Protein AF-A0AAV2HGQ0-F1 (afdb_monomer_lite)

Structure (mmCIF, N/CA/C/O backbone):
data_AF-A0AAV2HGQ0-F1
#
_entry.id   AF-A0AAV2HGQ0-F1
#
loop_
_atom_site.group_PDB
_atom_site.id
_atom_site.type_symbol
_atom_site.label_atom_id
_atom_site.label_alt_id
_atom_site.label_comp_id
_atom_site.label_asym_id
_atom_site.label_entity_id
_atom_site.label_seq_id
_atom_site.pdbx_PDB_ins_code
_atom_site.Cartn_x
_atom_site.Cartn_y
_atom_site.Cartn_z
_atom_site.occupancy
_atom_site.B_iso_or_equiv
_atom_site.auth_seq_id
_atom_site.auth_comp_id
_atom_site.auth_asym_id
_atom_site.auth_atom_id
_atom_site.pdbx_PDB_model_num
ATOM 1 N N . MET A 1 1 ? -45.034 20.994 39.231 1.00 49.06 1 MET A N 1
ATOM 2 C CA . MET A 1 1 ? -44.959 19.766 38.407 1.00 49.06 1 MET A CA 1
ATOM 3 C C . MET A 1 1 ? -43.676 19.729 37.573 1.00 49.06 1 MET A C 1
ATOM 5 O O . MET A 1 1 ? -42.984 18.725 37.616 1.00 49.06 1 MET A O 1
ATOM 9 N N . GLU A 1 2 ? -43.286 20.850 36.959 1.00 53.59 2 GLU A N 1
ATOM 10 C CA . GLU A 1 2 ? -42.025 21.047 36.209 1.00 53.59 2 GLU A CA 1
ATOM 11 C C . GLU A 1 2 ? -40.737 20.743 37.018 1.00 53.59 2 GLU A C 1
ATOM 13 O O . GLU A 1 2 ? -39.884 19.979 36.581 1.00 53.59 2 GLU A O 1
ATOM 18 N N . ILE A 1 3 ? -40.610 21.270 38.249 1.00 58.34 3 ILE A N 1
ATOM 19 C CA . ILE A 1 3 ? -39.393 21.114 39.085 1.00 58.34 3 ILE A CA 1
ATOM 20 C C . ILE A 1 3 ? -39.209 19.672 39.584 1.00 58.34 3 ILE A C 1
ATOM 22 O O . ILE A 1 3 ? -38.086 19.182 39.693 1.00 58.34 3 ILE A O 1
ATOM 26 N N . ILE A 1 4 ? -40.314 18.985 39.895 1.00 61.44 4 ILE A N 1
ATOM 27 C CA . ILE A 1 4 ? -40.295 17.586 40.346 1.00 61.44 4 ILE A CA 1
ATOM 28 C C . ILE A 1 4 ? -39.913 16.680 39.175 1.00 61.44 4 ILE A C 1
ATOM 30 O O . ILE A 1 4 ? -39.113 15.773 39.370 1.00 61.44 4 ILE A O 1
ATOM 34 N N . MET A 1 5 ? -40.395 16.971 37.961 1.00 61.16 5 MET A N 1
ATOM 35 C CA . MET A 1 5 ? -39.958 16.264 36.758 1.00 61.16 5 MET A CA 1
ATOM 36 C C . MET A 1 5 ? -38.477 16.489 36.462 1.00 61.16 5 MET A C 1
ATOM 38 O O . MET A 1 5 ? -37.772 15.519 36.213 1.00 61.16 5 MET A O 1
ATOM 42 N N . MET A 1 6 ? -37.974 17.720 36.579 1.00 62.25 6 MET A N 1
ATOM 43 C CA . MET A 1 6 ? -36.548 18.004 36.385 1.00 62.25 6 MET A CA 1
ATOM 44 C C . MET A 1 6 ? -35.673 17.263 37.411 1.00 62.25 6 MET A C 1
ATOM 46 O O . MET A 1 6 ? -34.689 16.635 37.041 1.00 62.25 6 MET A O 1
ATOM 50 N N . LYS A 1 7 ? -36.050 17.269 38.700 1.00 66.81 7 LYS A N 1
ATOM 51 C CA . LYS A 1 7 ? -35.323 16.538 39.754 1.00 66.81 7 LYS A CA 1
ATOM 52 C C . LYS A 1 7 ? -35.405 15.023 39.572 1.00 66.81 7 LYS A C 1
ATOM 54 O O . LYS A 1 7 ? -34.383 14.361 39.702 1.00 66.81 7 LYS A O 1
ATOM 59 N N . LEU A 1 8 ? -36.582 14.479 39.258 1.00 62.19 8 LEU A N 1
ATOM 60 C CA . LEU A 1 8 ? -36.771 13.045 39.030 1.00 62.19 8 LEU A CA 1
ATOM 61 C C . LEU A 1 8 ? -36.013 12.584 37.776 1.00 62.19 8 LEU A C 1
ATOM 63 O O . LEU A 1 8 ? -35.355 11.554 37.824 1.00 62.19 8 LEU A O 1
ATOM 67 N N . CYS A 1 9 ? -36.024 13.381 36.703 1.00 66.62 9 CYS A N 1
ATOM 68 C CA . CYS A 1 9 ? -35.252 13.152 35.480 1.00 66.62 9 CYS A CA 1
ATOM 69 C C . CYS A 1 9 ? -33.738 13.214 35.736 1.00 66.62 9 CYS A C 1
ATOM 71 O O . CYS A 1 9 ? -33.019 12.313 35.320 1.00 66.62 9 CYS A O 1
ATOM 73 N N . CYS A 1 10 ? -33.249 14.207 36.489 1.00 65.94 10 CYS A N 1
ATOM 74 C CA . CYS A 1 10 ? -31.839 14.284 36.880 1.00 65.94 10 CYS A CA 1
ATOM 75 C C . CYS A 1 10 ? -31.412 13.096 37.756 1.00 65.94 10 CYS A C 1
ATOM 77 O O . CYS A 1 10 ? -30.347 12.534 37.528 1.00 65.94 10 CYS A O 1
ATOM 79 N N . ILE A 1 11 ? -32.234 12.687 38.730 1.00 68.62 11 ILE A N 1
ATOM 80 C CA . ILE A 1 11 ? -31.948 11.519 39.580 1.00 68.62 11 ILE A CA 1
ATOM 81 C C . ILE A 1 11 ? -31.953 10.231 38.741 1.00 68.62 11 ILE A C 1
ATOM 83 O O . ILE A 1 11 ? -31.065 9.400 38.905 1.00 68.62 11 ILE A O 1
ATOM 87 N N . LEU A 1 12 ? -32.895 10.082 37.800 1.00 62.75 12 LEU A N 1
ATOM 88 C CA . LEU A 1 12 ? -32.922 8.973 36.839 1.00 62.75 12 LEU A CA 1
ATOM 89 C C . LEU A 1 12 ? -31.669 8.970 35.948 1.00 62.75 12 LEU A C 1
ATOM 91 O O . LEU A 1 12 ? -31.068 7.917 35.778 1.00 62.75 12 LEU A O 1
ATOM 95 N N . ALA A 1 13 ? -31.226 10.127 35.446 1.00 63.81 13 ALA A N 1
ATOM 96 C CA . ALA A 1 13 ? -30.034 10.261 34.603 1.00 63.81 13 ALA A CA 1
ATOM 97 C C . ALA A 1 13 ? -28.716 9.974 35.348 1.00 63.81 13 ALA A C 1
ATOM 99 O O . ALA A 1 13 ? -27.789 9.442 34.746 1.00 63.81 13 ALA A O 1
ATOM 100 N N . MET A 1 14 ? -28.635 10.268 36.652 1.00 62.25 14 MET A N 1
ATOM 101 C CA . MET A 1 14 ? -27.485 9.915 37.506 1.00 62.25 14 MET A CA 1
ATOM 102 C C . MET A 1 14 ? -27.405 8.412 37.826 1.00 62.25 14 MET A C 1
ATOM 104 O O . MET A 1 14 ? -26.346 7.929 38.218 1.00 62.25 14 MET A O 1
ATOM 108 N N . MET A 1 15 ? -28.514 7.678 37.671 1.00 61.97 15 MET A N 1
ATOM 109 C CA . MET A 1 15 ? -28.607 6.228 37.893 1.00 61.97 15 MET A CA 1
ATOM 110 C C . MET A 1 15 ? -28.417 5.417 36.603 1.00 61.97 15 MET A C 1
ATOM 112 O O . MET A 1 15 ? -28.336 4.190 36.664 1.00 61.97 15 MET A O 1
ATOM 116 N N . ILE A 1 16 ? -28.338 6.077 35.440 1.00 62.62 16 ILE A N 1
ATOM 117 C CA . ILE A 1 16 ? -27.920 5.441 34.190 1.00 62.62 16 ILE A CA 1
ATOM 118 C C . ILE A 1 16 ? -26.396 5.313 34.273 1.00 62.62 16 ILE A C 1
ATOM 120 O O . ILE A 1 16 ? -25.712 6.340 34.286 1.00 62.62 16 ILE A O 1
ATOM 124 N N . PRO A 1 17 ? -25.826 4.095 34.347 1.00 63.03 17 PRO A N 1
ATOM 125 C CA . PRO A 1 17 ? -24.388 3.961 34.212 1.00 63.03 17 PRO A CA 1
ATOM 126 C C . PRO A 1 17 ? -23.994 4.615 32.888 1.00 63.03 17 PRO A C 1
ATOM 128 O O . PRO A 1 17 ? -24.610 4.340 31.858 1.00 63.03 17 PRO A O 1
ATOM 131 N N . MET A 1 18 ? -22.988 5.492 32.912 1.00 60.41 18 MET A N 1
ATOM 132 C CA . MET A 1 18 ? -22.285 5.923 31.706 1.00 60.41 18 MET A CA 1
ATOM 133 C C . MET A 1 18 ? -21.605 4.681 31.121 1.00 60.41 18 MET A C 1
ATOM 135 O O . MET A 1 18 ? -20.403 4.482 31.287 1.00 60.41 18 MET A O 1
ATOM 139 N N . VAL A 1 19 ? -22.384 3.779 30.518 1.00 62.16 19 VAL A N 1
ATOM 140 C CA . VAL A 1 19 ? -21.883 2.621 29.790 1.00 62.16 19 VAL A CA 1
ATOM 141 C C . VAL A 1 19 ? -21.321 3.202 28.514 1.00 62.16 19 VAL A C 1
ATOM 143 O O . VAL A 1 19 ? -21.981 3.272 27.476 1.00 62.16 19 VAL A O 1
ATOM 146 N N . MET A 1 20 ? -20.103 3.711 28.640 1.00 63.69 20 MET A N 1
ATOM 147 C CA . MET A 1 20 ? -19.270 4.037 27.515 1.00 63.69 20 MET A CA 1
ATOM 148 C C . MET A 1 20 ? -19.104 2.717 26.767 1.00 63.69 20 MET A C 1
ATOM 150 O O . MET A 1 20 ? -18.429 1.809 27.243 1.00 63.69 20 MET A O 1
ATOM 154 N N . SER A 1 21 ? -19.906 2.548 25.721 1.00 83.94 21 SER A N 1
ATOM 155 C CA . SER A 1 21 ? -20.061 1.254 25.075 1.00 83.94 21 SER A CA 1
ATOM 156 C C . SER A 1 21 ? -18.756 0.884 24.378 1.00 83.94 21 SER A C 1
ATOM 158 O O . SER A 1 21 ? -18.005 1.764 23.970 1.00 83.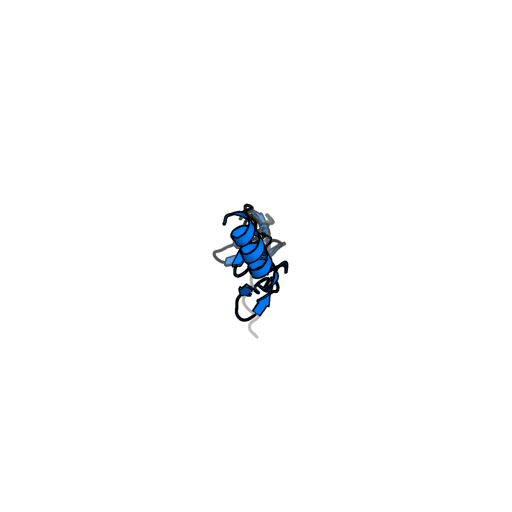94 21 SER A O 1
ATOM 160 N N . ASP A 1 22 ? -18.478 -0.410 24.281 1.00 91.50 22 ASP A N 1
ATOM 161 C CA . ASP A 1 22 ? -17.296 -0.899 23.581 1.00 91.50 22 ASP A CA 1
ATOM 162 C C . ASP A 1 22 ? -17.628 -1.148 22.104 1.00 91.50 22 ASP A C 1
ATOM 164 O O . ASP A 1 22 ? -18.726 -1.603 21.756 1.00 91.50 22 ASP A O 1
ATOM 168 N N . CYS A 1 23 ? -16.653 -0.921 21.232 1.00 94.19 23 CYS A N 1
ATOM 169 C CA . CYS A 1 23 ? -16.741 -1.243 19.815 1.00 94.19 23 CYS A CA 1
ATOM 170 C C . CYS A 1 23 ? -16.244 -2.664 19.559 1.00 94.19 23 CYS A C 1
ATOM 172 O O . CYS A 1 23 ? -15.348 -3.167 20.240 1.00 94.19 23 CYS A O 1
ATOM 174 N N . LYS A 1 24 ? -16.785 -3.313 18.525 1.00 93.75 24 LYS A N 1
ATOM 175 C CA . LYS A 1 24 ? -16.313 -4.621 18.057 1.00 93.75 24 LYS A CA 1
ATOM 176 C C . LYS A 1 24 ? -15.889 -4.533 16.597 1.00 93.75 24 LYS A C 1
ATOM 178 O O . LYS A 1 24 ? -16.706 -4.181 15.752 1.00 93.75 24 LYS A O 1
ATOM 183 N N . LEU A 1 25 ? -14.643 -4.901 16.302 1.00 92.69 25 LEU A N 1
ATOM 184 C CA . LEU A 1 25 ? -14.116 -5.003 14.938 1.00 92.69 25 LEU A CA 1
ATOM 185 C C . LEU A 1 25 ? -13.376 -6.328 14.776 1.00 92.69 25 LEU A C 1
ATOM 187 O O . LEU A 1 25 ? -12.486 -6.632 15.563 1.00 92.69 25 LEU A O 1
ATOM 191 N N . ASN A 1 26 ? -13.732 -7.118 13.759 1.00 92.25 26 ASN A N 1
ATOM 192 C CA . ASN A 1 26 ? -13.062 -8.384 13.418 1.00 92.25 26 ASN A CA 1
ATOM 193 C C . ASN A 1 26 ? -12.879 -9.353 14.607 1.00 92.25 26 ASN A C 1
ATOM 195 O O . ASN A 1 26 ? -11.869 -10.041 14.713 1.00 92.25 26 ASN A O 1
ATOM 199 N N . GLY A 1 27 ? -13.851 -9.397 15.524 1.00 92.44 27 GLY A N 1
ATOM 200 C CA . GLY A 1 27 ? -13.803 -10.243 16.723 1.00 92.44 27 GLY A CA 1
ATOM 201 C C . GLY A 1 27 ? -13.011 -9.661 17.901 1.00 92.44 27 GLY A C 1
ATOM 202 O O . GLY A 1 27 ? -13.053 -10.234 18.987 1.00 92.44 27 GLY A O 1
ATOM 203 N N . GLN A 1 28 ? -12.352 -8.513 17.731 1.00 94.50 28 GLN A N 1
ATOM 204 C CA . GLN A 1 28 ? -11.674 -7.783 18.798 1.00 94.50 28 GLN A CA 1
ATOM 205 C C . GLN A 1 28 ? -12.592 -6.712 19.404 1.00 94.50 28 GLN A C 1
ATOM 207 O O . GLN A 1 28 ? -13.358 -6.056 18.694 1.00 94.50 28 GLN A O 1
ATOM 212 N N . VAL A 1 29 ? -12.516 -6.553 20.727 1.00 94.19 29 VAL A N 1
ATOM 213 C CA . VAL A 1 29 ? -13.243 -5.529 21.491 1.00 94.19 29 VAL A CA 1
ATOM 214 C C . VAL A 1 29 ? -12.309 -4.347 21.753 1.00 94.19 29 VAL A C 1
ATOM 216 O O . VAL A 1 29 ? -11.180 -4.552 22.199 1.00 94.19 29 VAL A O 1
ATOM 219 N N . TYR A 1 30 ? -12.792 -3.136 21.488 1.00 94.56 30 TYR A N 1
ATOM 220 C CA . TYR A 1 30 ? -12.105 -1.865 21.722 1.00 94.56 30 TYR A CA 1
ATOM 221 C C . TYR A 1 30 ? -12.929 -1.040 22.699 1.00 94.56 30 TYR A C 1
ATOM 223 O O . TYR A 1 30 ? -14.135 -0.879 22.499 1.00 94.56 30 TYR A O 1
ATOM 231 N N . LYS A 1 31 ? -12.294 -0.514 23.742 1.00 94.19 31 LYS A N 1
ATOM 232 C CA . LYS A 1 31 ? -12.954 0.393 24.676 1.00 94.19 31 LYS A CA 1
ATOM 233 C C . LYS A 1 31 ? -13.194 1.731 24.003 1.00 94.19 31 LYS A C 1
ATOM 235 O O . LYS A 1 31 ? -12.455 2.144 23.111 1.00 94.19 31 LYS A O 1
ATOM 240 N N . ASN A 1 32 ? -14.209 2.448 24.456 1.00 93.06 32 ASN A N 1
ATOM 241 C CA . ASN A 1 32 ? -14.432 3.801 23.975 1.00 93.06 32 ASN A CA 1
ATOM 242 C C . ASN A 1 32 ? -13.203 4.697 24.204 1.00 93.06 32 ASN A C 1
ATOM 244 O O . ASN A 1 32 ? -12.697 4.806 25.322 1.00 93.06 32 ASN A O 1
ATOM 248 N N . GLY A 1 33 ? -12.789 5.391 23.148 1.00 91.94 33 GLY A N 1
ATOM 249 C CA . GLY A 1 33 ? -11.571 6.193 23.089 1.00 91.94 33 GLY A CA 1
ATOM 250 C C . GLY A 1 33 ? -10.356 5.438 22.546 1.00 91.94 33 GLY A C 1
ATOM 251 O O . GLY A 1 33 ? -9.372 6.084 22.191 1.00 91.94 33 GLY A O 1
ATOM 252 N N . ASP A 1 34 ? -10.412 4.108 22.426 1.00 95.69 34 ASP A N 1
ATOM 253 C CA . ASP A 1 34 ? -9.305 3.333 21.868 1.00 95.69 34 ASP A CA 1
ATOM 254 C C . ASP A 1 34 ? -9.097 3.663 20.387 1.00 95.69 34 ASP A C 1
ATOM 256 O O . ASP A 1 34 ? -10.050 3.801 19.611 1.00 95.69 34 ASP A O 1
ATOM 260 N N . MET A 1 35 ? -7.826 3.724 19.983 1.00 96.31 35 MET A N 1
ATOM 261 C CA . MET A 1 35 ? -7.450 3.715 18.574 1.00 96.31 35 MET A CA 1
ATOM 262 C C . MET A 1 35 ? -7.751 2.347 17.964 1.00 96.31 35 MET A C 1
ATOM 264 O O . MET A 1 35 ? -7.364 1.305 18.498 1.00 96.31 35 MET A O 1
ATOM 268 N N . VAL A 1 36 ? -8.411 2.366 16.813 1.00 96.44 36 VAL A N 1
ATOM 269 C CA . VAL A 1 36 ? -8.816 1.173 16.072 1.00 96.44 36 VAL A CA 1
ATOM 270 C C . VAL A 1 36 ? -7.977 1.076 14.791 1.00 96.44 36 VAL A C 1
ATOM 272 O O . VAL A 1 36 ? -7.771 2.098 14.134 1.00 96.44 36 VAL A O 1
ATOM 275 N N . PRO A 1 37 ? -7.480 -0.115 14.403 1.00 94.50 37 PRO A N 1
ATOM 276 C CA . PRO A 1 37 ? -6.746 -0.283 13.152 1.00 94.50 37 PRO A CA 1
ATOM 277 C C . PRO A 1 37 ? -7.592 0.104 11.930 1.00 94.50 37 PRO A C 1
ATOM 279 O O . PRO A 1 37 ? -8.679 -0.440 11.735 1.00 94.50 37 PRO A O 1
ATOM 282 N N . SER A 1 38 ? -7.067 0.999 11.088 1.00 91.88 38 SER A N 1
ATOM 283 C CA . SER A 1 38 ? -7.624 1.295 9.761 1.00 91.88 38 SER A CA 1
ATOM 284 C C . SER A 1 38 ? -6.964 0.436 8.676 1.00 91.88 38 SER A C 1
ATOM 286 O O . SER A 1 38 ? -5.845 -0.054 8.841 1.00 91.88 38 SER A O 1
ATOM 288 N N . GLN A 1 39 ? -7.660 0.259 7.551 1.00 86.81 39 GLN A N 1
ATOM 289 C CA . GLN A 1 39 ? -7.126 -0.371 6.333 1.00 86.81 39 GLN A CA 1
ATOM 290 C C . GLN A 1 39 ? -6.316 0.607 5.466 1.00 86.81 39 GLN A C 1
ATOM 292 O O . GLN A 1 39 ? -5.650 0.198 4.516 1.00 86.81 39 GLN A O 1
ATOM 297 N N . ASP A 1 40 ? -6.376 1.895 5.784 1.00 87.56 40 ASP A N 1
ATOM 298 C CA . ASP A 1 40 ? -5.706 2.970 5.068 1.00 87.56 40 ASP A CA 1
ATOM 299 C C . ASP A 1 40 ? -5.017 3.935 6.054 1.00 87.56 40 ASP A C 1
ATOM 301 O O . ASP A 1 40 ? -4.741 3.595 7.203 1.00 87.56 40 ASP A O 1
ATOM 305 N N . CYS A 1 41 ? -4.675 5.133 5.589 1.00 88.88 41 CYS A N 1
ATOM 306 C CA . CYS A 1 41 ? -4.005 6.153 6.388 1.00 88.88 41 CYS A CA 1
ATOM 307 C C . CYS A 1 41 ? -4.918 6.878 7.394 1.00 88.88 41 CYS A C 1
ATOM 309 O O . CYS A 1 41 ? -4.423 7.726 8.140 1.00 88.88 41 CYS A O 1
ATOM 311 N N . ASN A 1 42 ? -6.224 6.595 7.402 1.00 94.44 42 ASN A N 1
ATOM 312 C CA . ASN A 1 42 ? -7.153 7.245 8.310 1.00 94.44 42 ASN A CA 1
ATOM 313 C C . ASN A 1 42 ? -6.934 6.790 9.753 1.00 94.44 42 ASN A C 1
ATOM 315 O O . ASN A 1 42 ? -6.565 5.648 10.034 1.00 94.44 42 ASN A O 1
ATOM 319 N N . ILE A 1 43 ? -7.193 7.703 10.683 1.00 95.31 43 ILE A N 1
ATOM 320 C CA . ILE A 1 43 ? -7.157 7.416 12.114 1.00 95.31 43 ILE A CA 1
ATOM 321 C C . ILE A 1 43 ? -8.575 7.064 12.537 1.00 95.31 43 ILE A C 1
ATOM 323 O O . ILE A 1 43 ? -9.480 7.879 12.368 1.00 95.31 43 ILE A O 1
ATOM 327 N N . CYS A 1 44 ? -8.757 5.868 13.093 1.00 97.25 44 CYS A N 1
ATOM 328 C CA . CYS A 1 44 ? -10.042 5.404 13.596 1.00 97.25 44 CYS A CA 1
ATOM 329 C C . CYS A 1 44 ? -10.047 5.330 15.125 1.00 97.25 44 CYS A C 1
ATOM 331 O O . CYS A 1 44 ? -9.049 4.975 15.758 1.00 97.25 44 CYS A O 1
ATOM 333 N N . THR A 1 45 ? -11.186 5.647 15.728 1.00 97.00 45 THR A N 1
ATOM 334 C CA . THR A 1 45 ? -11.392 5.653 17.175 1.00 97.00 45 THR A CA 1
ATOM 335 C C . THR A 1 45 ? -12.736 5.026 17.506 1.00 97.00 45 THR A C 1
ATOM 337 O O . THR A 1 45 ? -13.726 5.230 16.800 1.00 97.00 45 THR A O 1
ATOM 340 N N . CYS A 1 46 ? -12.776 4.255 18.587 1.00 96.31 46 CYS A N 1
ATOM 341 C CA . CYS A 1 46 ? -14.029 3.752 19.125 1.00 96.31 46 CYS A CA 1
ATOM 342 C C . CYS A 1 46 ? -14.798 4.880 19.832 1.00 96.31 46 CYS A C 1
ATOM 344 O O . CYS A 1 46 ? -14.283 5.469 20.784 1.00 96.31 46 CYS A O 1
ATOM 346 N N . ILE A 1 47 ? -16.017 5.183 19.381 1.00 92.75 47 ILE A N 1
ATOM 347 C CA . ILE A 1 47 ? -16.894 6.204 19.965 1.00 92.75 47 ILE A CA 1
ATOM 348 C C . ILE A 1 47 ? -18.281 5.592 20.193 1.00 92.75 47 ILE A C 1
ATOM 350 O O . ILE A 1 47 ? -19.038 5.326 19.256 1.00 92.75 47 ILE A O 1
ATOM 354 N N . GLY A 1 48 ? -18.626 5.367 21.458 1.00 86.38 48 GLY A N 1
ATOM 355 C CA . GLY A 1 48 ? -19.822 4.637 21.854 1.00 86.38 48 GLY A CA 1
ATOM 356 C C . GLY A 1 48 ? -19.808 3.224 21.276 1.00 86.38 48 GLY A C 1
ATOM 357 O O . GLY A 1 48 ? -18.862 2.474 21.454 1.00 86.38 48 GLY A O 1
ATOM 358 N N . THR A 1 49 ? -20.860 2.842 20.560 1.00 85.31 49 THR A N 1
ATOM 359 C CA . THR A 1 49 ? -20.961 1.513 19.931 1.00 85.31 49 THR A CA 1
ATOM 360 C C . THR A 1 49 ? -20.356 1.446 18.523 1.00 85.31 49 THR A C 1
ATOM 362 O O . THR A 1 49 ? -20.443 0.397 17.881 1.00 85.31 49 THR A O 1
ATOM 365 N N . GLY A 1 50 ? -19.781 2.543 18.014 1.00 91.81 50 GLY A N 1
ATOM 366 C CA . GLY A 1 50 ? -19.352 2.678 16.621 1.00 91.81 50 GLY A CA 1
ATOM 367 C C . GLY A 1 50 ? -17.885 3.068 16.456 1.00 91.81 50 GLY A C 1
ATOM 368 O O . GLY A 1 50 ? -17.264 3.648 17.340 1.00 91.81 50 GLY A O 1
ATOM 369 N N . ILE A 1 51 ? -17.329 2.765 15.286 1.00 95.00 51 ILE A N 1
ATOM 370 C CA . ILE A 1 51 ? -15.967 3.158 14.910 1.00 95.00 51 ILE A CA 1
ATOM 371 C C . ILE A 1 51 ? -16.079 4.390 14.023 1.00 95.00 51 ILE A C 1
ATOM 373 O O . ILE A 1 51 ? -16.712 4.336 12.970 1.00 95.00 51 ILE A O 1
ATOM 377 N N . ALA A 1 52 ? -15.475 5.490 14.456 1.00 95.44 52 ALA A N 1
ATOM 378 C CA . ALA A 1 52 ? -15.393 6.725 13.690 1.00 95.44 52 ALA A CA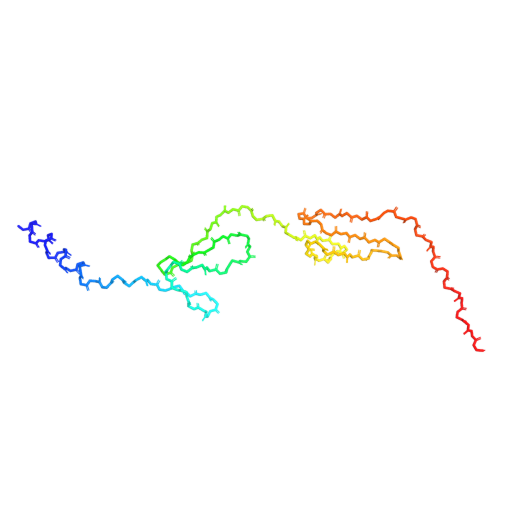 1
ATOM 379 C C . ALA A 1 52 ? -13.971 6.890 13.157 1.00 95.44 52 ALA A C 1
ATOM 381 O O . ALA A 1 52 ? -13.016 6.721 13.912 1.00 95.44 52 ALA A O 1
ATOM 382 N N . CYS A 1 53 ? -13.827 7.231 11.880 1.00 96.88 53 CYS A N 1
ATOM 383 C CA . CYS A 1 53 ? -12.532 7.453 11.246 1.00 96.88 53 CYS A CA 1
ATOM 384 C C . CYS A 1 53 ? -12.440 8.878 10.702 1.00 96.88 53 CYS A C 1
ATOM 386 O O . CYS A 1 53 ? -13.455 9.494 10.379 1.00 9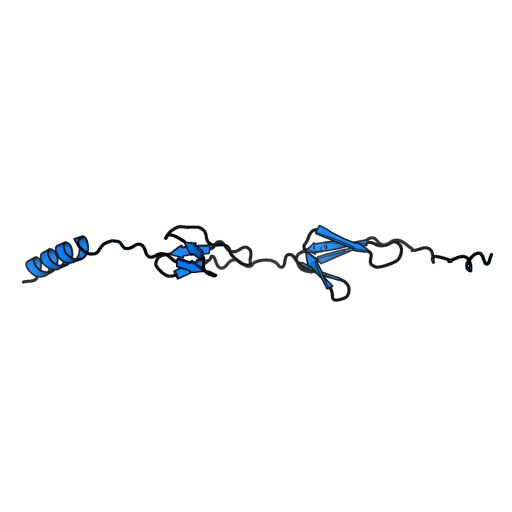6.88 53 CYS A O 1
ATOM 388 N N . THR A 1 54 ? -11.222 9.402 10.580 1.00 96.00 54 THR A N 1
ATOM 389 C CA . THR A 1 54 ? -10.984 10.581 9.741 1.00 96.00 54 THR A CA 1
ATOM 390 C C . THR A 1 54 ? -11.352 10.279 8.288 1.00 96.00 54 THR A C 1
ATOM 392 O O . THR A 1 54 ? -11.323 9.125 7.871 1.00 96.00 54 THR A O 1
ATOM 395 N N . GLU A 1 55 ? -11.642 11.317 7.506 1.00 93.69 55 GLU A N 1
ATOM 396 C CA . GLU A 1 55 ? -11.895 11.208 6.064 1.00 93.69 55 GLU A CA 1
ATOM 397 C C . GLU A 1 55 ? -10.819 11.976 5.290 1.00 93.69 55 GLU A C 1
ATOM 399 O O . GLU A 1 55 ? -11.084 12.976 4.620 1.00 93.69 55 GLU A O 1
ATOM 404 N N . VAL A 1 56 ? -9.562 11.551 5.431 1.00 92.19 56 VAL A N 1
ATOM 405 C CA . VAL A 1 56 ? -8.456 12.113 4.652 1.00 92.19 56 VAL A CA 1
ATOM 406 C C . VAL A 1 56 ? -8.226 11.288 3.389 1.00 92.19 56 VAL A C 1
ATOM 408 O O . VAL A 1 56 ? -8.372 10.065 3.378 1.00 92.19 56 VAL A O 1
ATOM 411 N N . PHE A 1 57 ? -7.844 11.959 2.300 1.00 87.19 57 PHE A N 1
ATOM 412 C CA . PHE A 1 57 ? -7.425 11.268 1.085 1.00 87.19 57 PHE A CA 1
ATOM 413 C C . PHE A 1 57 ? -6.165 10.453 1.378 1.00 87.19 57 PHE A C 1
ATOM 415 O O . PHE A 1 57 ? -5.102 11.018 1.646 1.00 87.19 57 PHE A O 1
ATOM 422 N N . CYS A 1 58 ? -6.284 9.130 1.293 1.00 85.25 58 CYS A N 1
ATOM 423 C CA . CYS A 1 58 ? -5.151 8.237 1.444 1.00 85.25 58 CYS A CA 1
ATOM 424 C C . CYS A 1 58 ? -4.506 7.971 0.083 1.00 85.25 58 CYS A C 1
ATOM 426 O O . CYS A 1 58 ? -5.082 7.251 -0.736 1.00 85.25 58 CYS A O 1
ATOM 428 N N . PRO A 1 59 ? -3.317 8.542 -0.189 1.00 82.38 59 PRO A N 1
ATOM 429 C CA . PRO A 1 59 ? -2.623 8.295 -1.439 1.00 82.38 59 PRO A CA 1
ATOM 430 C C . PRO A 1 59 ? -2.326 6.802 -1.584 1.00 82.38 59 PRO A C 1
ATOM 432 O O . PRO A 1 59 ? -1.854 6.168 -0.638 1.00 82.38 59 PRO A O 1
ATOM 435 N N . SER A 1 60 ? -2.557 6.249 -2.780 1.00 82.31 60 SER A N 1
ATOM 436 C CA . SER A 1 60 ? -2.109 4.893 -3.101 1.00 82.31 60 SER A CA 1
ATOM 437 C C . SER A 1 60 ? -0.626 4.759 -2.762 1.00 82.31 60 SER A C 1
ATOM 439 O O . SER A 1 60 ? 0.213 5.537 -3.215 1.00 82.31 60 SER A O 1
ATOM 441 N N . VAL A 1 61 ? -0.291 3.769 -1.94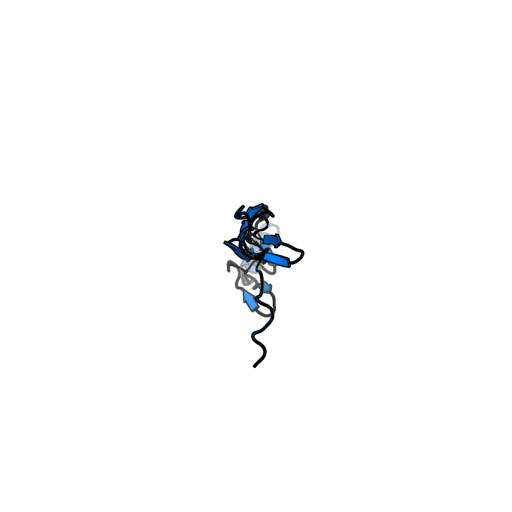4 1.00 87.81 61 VAL A N 1
ATOM 442 C CA . VAL A 1 61 ? 1.098 3.430 -1.609 1.00 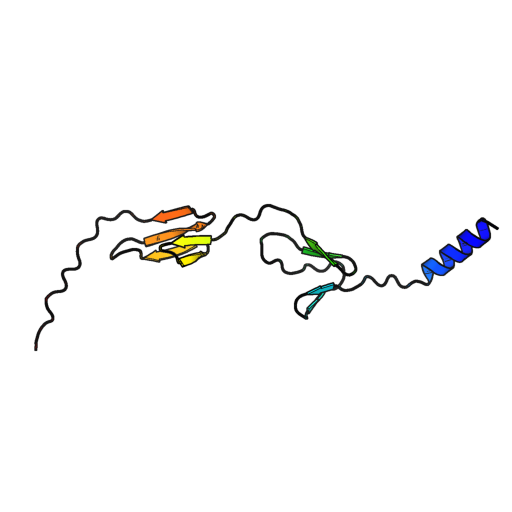87.81 61 VAL A CA 1
ATOM 443 C C . VAL A 1 61 ? 1.620 2.299 -2.483 1.00 87.81 61 VAL A C 1
ATOM 445 O O . VAL A 1 61 ? 2.652 1.707 -2.167 1.00 87.81 61 VAL A O 1
ATOM 448 N N . THR A 1 62 ? 0.918 1.986 -3.569 1.00 93.00 62 THR A N 1
ATOM 449 C CA . THR A 1 62 ? 1.283 0.918 -4.487 1.00 93.00 62 THR A CA 1
ATOM 450 C C . THR A 1 62 ? 1.559 1.437 -5.890 1.00 93.00 62 THR A C 1
ATOM 452 O O . THR A 1 62 ? 1.274 2.590 -6.222 1.00 93.00 62 THR A O 1
ATOM 455 N N . CYS A 1 63 ? 2.170 0.568 -6.686 1.00 95.25 63 CYS A N 1
ATOM 456 C CA . CYS A 1 63 ? 2.351 0.735 -8.117 1.00 95.25 63 CYS A CA 1
ATOM 457 C C . CYS A 1 63 ? 2.071 -0.593 -8.810 1.00 95.25 63 CYS A C 1
ATOM 459 O O . CYS A 1 63 ? 2.372 -1.652 -8.249 1.00 95.25 63 CYS A O 1
ATOM 461 N N . THR A 1 64 ? 1.595 -0.538 -10.047 1.00 95.75 64 THR A N 1
ATOM 462 C CA . THR A 1 64 ? 1.425 -1.730 -10.883 1.00 95.75 64 THR A CA 1
ATOM 463 C C . THR A 1 64 ? 2.572 -1.852 -11.887 1.00 95.75 64 THR A C 1
ATOM 465 O O . THR A 1 64 ? 2.683 -1.045 -12.806 1.00 95.75 64 THR A O 1
ATOM 468 N N . ILE A 1 65 ? 3.427 -2.869 -11.738 1.00 95.12 65 ILE A N 1
ATOM 469 C CA . ILE A 1 65 ? 4.530 -3.165 -12.673 1.00 95.12 65 ILE A CA 1
ATOM 470 C C . ILE A 1 65 ? 4.220 -4.509 -13.340 1.00 95.12 65 ILE A C 1
ATOM 472 O O . ILE A 1 65 ? 4.077 -5.517 -12.652 1.00 95.12 65 ILE A O 1
ATOM 476 N N . ASN A 1 66 ? 4.083 -4.529 -14.671 1.00 93.31 66 ASN A N 1
ATOM 477 C CA . ASN A 1 66 ? 3.756 -5.729 -15.463 1.00 93.31 66 ASN A CA 1
ATOM 478 C C . ASN A 1 66 ? 2.521 -6.507 -14.954 1.00 93.31 66 ASN A C 1
ATOM 480 O O . ASN A 1 66 ? 2.507 -7.734 -14.939 1.00 93.31 66 ASN A O 1
ATOM 484 N N . GLY A 1 67 ? 1.486 -5.788 -14.506 1.00 94.31 67 GLY A N 1
ATOM 485 C CA . GLY A 1 67 ? 0.244 -6.378 -13.988 1.00 94.31 67 GLY A CA 1
ATOM 486 C C . GLY A 1 67 ? 0.312 -6.867 -12.536 1.00 94.31 67 GLY A C 1
ATOM 487 O O . GLY A 1 67 ? -0.686 -7.364 -12.021 1.00 94.31 67 GLY A O 1
ATOM 488 N N . VAL A 1 68 ? 1.452 -6.708 -11.858 1.00 95.69 68 VAL A N 1
ATOM 489 C CA . VAL A 1 68 ? 1.631 -7.083 -10.450 1.00 95.69 68 VAL A CA 1
ATOM 490 C C . VAL A 1 68 ? 1.677 -5.831 -9.577 1.00 95.69 68 VAL A C 1
ATOM 492 O O . VAL A 1 68 ? 2.349 -4.852 -9.904 1.00 95.69 68 VAL A O 1
ATOM 495 N N . VAL A 1 69 ? 0.958 -5.865 -8.453 1.00 95.25 69 VAL A N 1
ATOM 496 C CA . VAL A 1 69 ? 0.889 -4.757 -7.493 1.00 95.25 69 VAL A CA 1
ATOM 497 C C . VAL A 1 69 ? 2.052 -4.841 -6.508 1.00 95.25 69 VAL A C 1
ATOM 499 O O . VAL A 1 69 ? 2.209 -5.825 -5.784 1.00 95.25 69 VAL A O 1
ATOM 502 N N . TYR A 1 70 ? 2.841 -3.774 -6.440 1.00 95.38 70 TYR A N 1
ATOM 503 C CA . TYR A 1 70 ? 3.985 -3.636 -5.547 1.00 95.38 70 TYR A CA 1
ATOM 504 C C . TYR A 1 70 ? 3.784 -2.489 -4.563 1.00 95.38 70 TYR A C 1
ATOM 506 O O . TYR A 1 70 ? 3.238 -1.447 -4.915 1.00 95.38 70 TYR A O 1
ATOM 514 N N . LYS A 1 71 ? 4.268 -2.655 -3.328 1.00 94.12 71 LYS A N 1
ATOM 515 C CA . LYS A 1 71 ? 4.292 -1.578 -2.326 1.00 94.12 71 LYS A CA 1
ATOM 516 C C . LYS A 1 71 ? 5.397 -0.566 -2.636 1.00 94.12 71 LYS A C 1
ATOM 518 O O . LYS A 1 71 ? 6.430 -0.913 -3.210 1.00 94.12 71 LYS A O 1
ATOM 523 N N . LYS A 1 72 ? 5.214 0.675 -2.187 1.00 94.31 72 LYS A N 1
ATOM 524 C CA . LYS A 1 72 ? 6.240 1.723 -2.203 1.00 94.31 72 LYS A CA 1
ATOM 525 C C . LYS A 1 72 ? 7.562 1.198 -1.633 1.00 94.31 72 LYS A C 1
ATOM 527 O O . LYS A 1 72 ? 7.589 0.566 -0.580 1.00 94.31 72 LYS A O 1
ATOM 532 N N . GLY A 1 73 ? 8.652 1.485 -2.334 1.00 94.19 73 GLY A N 1
ATOM 533 C CA . GLY A 1 73 ? 10.006 1.034 -2.020 1.00 94.19 73 GLY A CA 1
ATOM 534 C C . GLY A 1 73 ? 10.384 -0.313 -2.640 1.00 94.19 73 GLY A C 1
ATOM 535 O O . GLY A 1 73 ? 11.570 -0.637 -2.668 1.00 94.19 73 GLY A O 1
ATOM 536 N N . ALA A 1 74 ? 9.426 -1.081 -3.171 1.00 97.12 74 ALA A N 1
ATOM 537 C CA . ALA A 1 74 ? 9.732 -2.327 -3.865 1.00 97.12 74 ALA A CA 1
ATOM 538 C C . ALA A 1 74 ? 10.616 -2.071 -5.092 1.00 97.12 74 ALA A C 1
ATOM 540 O O . ALA A 1 74 ? 10.353 -1.149 -5.868 1.00 97.12 74 ALA A O 1
ATOM 541 N N . ARG A 1 75 ? 11.636 -2.920 -5.262 1.00 97.38 75 ARG A N 1
ATOM 542 C CA . ARG A 1 75 ? 12.532 -2.952 -6.421 1.00 97.38 75 ARG A CA 1
ATOM 543 C C . ARG A 1 75 ? 12.268 -4.220 -7.222 1.00 97.38 75 ARG A C 1
ATOM 545 O O . ARG A 1 75 ? 12.312 -5.312 -6.662 1.00 97.38 75 ARG A O 1
ATOM 552 N N . VAL A 1 76 ? 11.986 -4.064 -8.508 1.00 96.94 76 VAL A N 1
ATOM 553 C CA . VAL A 1 76 ? 11.522 -5.136 -9.391 1.00 96.94 76 VAL A CA 1
ATOM 554 C C . VAL A 1 76 ? 12.412 -5.174 -10.632 1.00 96.94 76 VAL A C 1
ATOM 556 O O . VAL A 1 76 ? 12.442 -4.184 -11.366 1.00 96.94 76 VAL A O 1
ATOM 559 N N . PRO A 1 77 ? 13.145 -6.273 -10.879 1.00 95.88 77 PRO A N 1
ATOM 560 C CA . PRO A 1 77 ? 13.823 -6.484 -12.153 1.00 95.88 77 PRO A CA 1
ATOM 561 C C . PRO A 1 77 ? 12.786 -6.573 -13.276 1.00 95.88 77 PRO A C 1
ATOM 563 O O . PRO A 1 77 ? 11.826 -7.336 -13.159 1.00 95.88 77 PRO A O 1
ATOM 566 N N . VAL A 1 78 ? 12.961 -5.794 -14.342 1.00 94.69 78 VAL A N 1
ATOM 567 C CA . VAL A 1 78 ? 12.020 -5.773 -15.483 1.00 94.69 78 VAL A CA 1
ATOM 568 C C . VAL A 1 78 ? 12.592 -6.406 -16.746 1.00 94.69 78 VAL A C 1
ATOM 570 O O . VAL A 1 78 ? 11.832 -6.826 -17.614 1.00 94.69 78 VAL A O 1
ATOM 573 N N . ASP A 1 79 ? 13.914 -6.537 -16.817 1.00 91.12 79 ASP A N 1
ATOM 574 C CA . ASP A 1 79 ? 14.633 -7.250 -17.867 1.00 91.12 79 ASP A CA 1
ATOM 575 C C . ASP A 1 79 ? 15.980 -7.778 -17.317 1.00 91.12 79 ASP A C 1
ATOM 577 O O . ASP A 1 79 ? 16.165 -7.907 -16.104 1.00 91.12 79 AS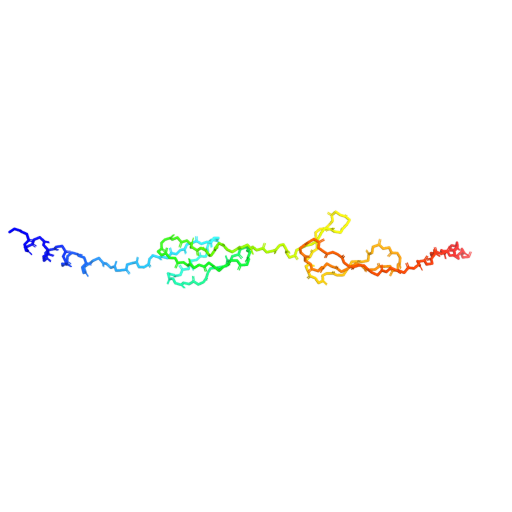P A O 1
ATOM 581 N N . SER A 1 80 ? 16.923 -8.127 -18.199 1.00 90.50 80 SER A N 1
ATOM 582 C CA . SER A 1 80 ? 18.231 -8.683 -17.825 1.00 90.50 80 SER A CA 1
ATOM 583 C C . SER A 1 80 ? 19.144 -7.741 -17.038 1.00 90.50 80 SER A C 1
ATOM 585 O O . SER A 1 80 ? 20.105 -8.218 -16.435 1.00 90.50 80 SER A O 1
ATOM 587 N N . CYS A 1 81 ? 18.914 -6.430 -17.083 1.00 92.88 81 CYS A N 1
ATOM 588 C CA . CYS A 1 81 ? 19.802 -5.462 -16.449 1.00 92.88 81 CYS A CA 1
ATOM 589 C C . CYS A 1 81 ? 19.059 -4.346 -15.705 1.00 92.88 81 CYS A C 1
ATOM 591 O O . CYS A 1 81 ? 19.566 -3.853 -14.701 1.00 92.88 81 CYS A O 1
ATOM 593 N N . ASN A 1 82 ? 17.851 -3.979 -16.118 1.00 95.44 82 ASN A N 1
ATOM 594 C CA . ASN A 1 82 ? 17.094 -2.887 -15.540 1.00 95.44 82 ASN A CA 1
ATOM 595 C C . ASN A 1 82 ? 16.252 -3.289 -14.332 1.00 95.44 82 ASN A C 1
ATOM 597 O O . ASN A 1 82 ? 15.686 -4.382 -14.238 1.00 95.44 82 ASN A O 1
ATOM 601 N N . THR A 1 83 ? 16.131 -2.346 -13.401 1.00 97.25 83 THR A N 1
ATOM 602 C CA . THR A 1 83 ? 15.306 -2.468 -12.199 1.00 97.25 83 THR A CA 1
ATOM 603 C C . THR A 1 83 ? 14.420 -1.239 -12.052 1.00 97.25 83 THR A C 1
ATOM 605 O O . THR A 1 83 ? 14.895 -0.106 -12.132 1.00 97.25 83 THR A O 1
ATOM 608 N N . CYS A 1 84 ? 13.141 -1.463 -11.772 1.00 98.06 84 CYS A N 1
ATOM 609 C CA . CYS A 1 84 ? 12.173 -0.422 -11.458 1.00 98.06 84 CYS A CA 1
ATOM 610 C C . CYS A 1 84 ? 11.904 -0.352 -9.954 1.00 98.06 84 CYS A C 1
ATOM 612 O O . CYS A 1 84 ? 11.852 -1.370 -9.270 1.00 98.06 84 CYS A O 1
ATOM 614 N N . THR A 1 85 ? 11.712 0.857 -9.436 1.00 97.81 85 THR A N 1
ATOM 615 C CA . THR A 1 85 ? 11.345 1.135 -8.047 1.00 97.81 85 THR A CA 1
ATOM 616 C C . THR A 1 85 ? 9.954 1.754 -7.999 1.00 97.81 85 THR A C 1
ATOM 618 O O . THR A 1 85 ? 9.694 2.754 -8.673 1.00 97.81 85 THR A O 1
ATOM 621 N N . CYS A 1 86 ? 9.067 1.191 -7.179 1.00 97.50 86 CYS A N 1
ATOM 622 C CA . CYS A 1 86 ? 7.769 1.799 -6.900 1.00 97.50 86 CYS A CA 1
ATOM 623 C C . CYS A 1 86 ? 7.930 2.967 -5.917 1.00 97.50 86 CYS A C 1
ATOM 625 O O . CYS A 1 86 ? 8.344 2.772 -4.774 1.00 97.50 86 CYS A O 1
ATOM 627 N N . MET A 1 87 ? 7.563 4.180 -6.323 1.00 95.25 87 MET A N 1
ATOM 628 C CA . MET A 1 87 ? 7.610 5.376 -5.470 1.00 95.25 87 MET A CA 1
ATOM 629 C C . MET A 1 87 ? 6.295 5.615 -4.705 1.00 95.25 87 MET A C 1
ATOM 631 O O . MET A 1 87 ? 6.232 6.512 -3.859 1.00 95.25 87 MET A O 1
ATOM 635 N N . GLY A 1 88 ? 5.282 4.775 -4.947 1.00 91.75 88 GLY A N 1
ATOM 636 C CA . GLY A 1 88 ? 3.890 4.977 -4.541 1.00 91.75 88 GLY A CA 1
ATOM 637 C C . GLY A 1 88 ? 3.136 5.832 -5.559 1.00 91.75 88 GLY A C 1
ATOM 638 O O . GLY A 1 88 ? 3.746 6.392 -6.468 1.00 91.75 88 GLY A O 1
ATOM 639 N N . LEU A 1 89 ? 1.820 5.957 -5.399 1.00 90.69 89 LEU A N 1
ATOM 640 C CA . LEU A 1 89 ? 0.948 6.759 -6.263 1.00 90.69 89 LEU A CA 1
ATOM 641 C C . LEU A 1 89 ? 1.045 6.379 -7.749 1.00 90.69 89 LEU A C 1
ATOM 643 O O . LEU A 1 89 ? 1.065 7.260 -8.603 1.00 90.69 89 LEU A O 1
ATOM 647 N N . GLU A 1 90 ? 1.187 5.085 -8.056 1.00 93.06 90 GLU A N 1
ATOM 648 C CA . GLU A 1 90 ? 1.447 4.584 -9.419 1.00 93.06 90 GLU A CA 1
ATOM 649 C C . GLU A 1 90 ? 2.712 5.163 -10.087 1.00 93.06 90 GLU A C 1
ATOM 651 O O . GLU A 1 90 ? 2.974 4.936 -11.268 1.00 93.06 90 GLU A O 1
ATOM 656 N N . LYS A 1 91 ? 3.560 5.877 -9.336 1.00 95.38 91 LYS A N 1
ATOM 657 C CA . LYS A 1 91 ? 4.813 6.430 -9.843 1.00 95.38 91 LYS A CA 1
ATOM 658 C C . LYS A 1 91 ? 5.906 5.372 -9.787 1.00 95.38 91 LYS A C 1
ATOM 660 O O . LYS A 1 91 ? 6.308 4.927 -8.712 1.00 95.38 91 LYS A O 1
ATOM 665 N N . ILE A 1 92 ? 6.441 5.029 -10.952 1.00 96.81 92 ILE A N 1
ATOM 666 C CA . ILE A 1 92 ? 7.504 4.037 -11.123 1.00 96.81 92 ILE A CA 1
ATOM 667 C C . ILE A 1 92 ? 8.742 4.738 -11.684 1.00 96.81 92 ILE A C 1
ATOM 669 O O . ILE A 1 92 ? 8.636 5.568 -12.584 1.00 96.81 92 ILE A O 1
ATOM 673 N N . VAL A 1 93 ? 9.916 4.425 -11.137 1.00 97.69 93 VAL A N 1
ATOM 674 C CA . VAL A 1 93 ? 11.208 4.936 -11.621 1.00 97.69 93 VAL A CA 1
ATOM 675 C C . VAL A 1 93 ? 12.103 3.757 -11.957 1.00 97.69 93 VAL A C 1
ATOM 677 O O . VAL A 1 93 ? 12.366 2.934 -11.085 1.00 97.69 93 VAL A O 1
ATOM 680 N N . CYS A 1 94 ? 12.584 3.683 -13.192 1.00 97.81 94 CYS A N 1
ATOM 681 C CA . CYS A 1 94 ? 13.431 2.592 -13.663 1.00 97.81 94 CYS A CA 1
ATOM 682 C C . CYS A 1 94 ? 14.841 3.079 -13.973 1.00 97.81 94 CYS A C 1
ATOM 684 O O . CYS A 1 94 ? 15.047 4.246 -14.308 1.00 97.81 94 CYS A O 1
ATOM 686 N N . THR A 1 95 ? 15.810 2.176 -13.863 1.00 97.12 95 THR A N 1
ATOM 687 C CA . THR A 1 95 ? 17.089 2.357 -14.549 1.00 97.12 95 THR A CA 1
ATOM 688 C C . THR A 1 95 ? 16.867 2.278 -16.058 1.00 97.12 95 THR A C 1
ATOM 690 O O . THR A 1 95 ? 15.969 1.569 -16.507 1.00 97.12 95 THR A O 1
ATOM 693 N N . ASP A 1 96 ? 17.698 2.983 -16.819 1.00 95.75 96 ASP A N 1
ATOM 694 C CA . ASP A 1 96 ? 17.659 2.991 -18.282 1.00 95.75 96 ASP A CA 1
ATOM 695 C C . ASP A 1 96 ? 19.038 2.601 -18.825 1.00 95.75 96 ASP A C 1
ATOM 697 O O . ASP A 1 96 ? 19.859 3.433 -19.213 1.00 95.75 96 ASP A O 1
ATOM 701 N N . MET A 1 97 ? 19.353 1.312 -18.703 1.00 93.94 97 MET A N 1
ATOM 702 C CA . MET A 1 97 ? 20.602 0.724 -19.166 1.00 93.94 97 MET A CA 1
ATOM 703 C C . MET A 1 97 ? 20.369 -0.030 -20.470 1.00 93.94 97 MET A C 1
ATOM 705 O O . MET A 1 97 ? 19.429 -0.817 -20.598 1.00 93.94 97 MET A O 1
ATOM 709 N N . ALA A 1 98 ? 21.287 0.156 -21.419 1.00 92.12 98 ALA A N 1
ATOM 710 C CA . ALA A 1 98 ? 21.358 -0.677 -22.608 1.00 92.12 98 ALA A CA 1
ATOM 711 C C . ALA A 1 98 ? 21.781 -2.096 -22.200 1.00 92.12 98 ALA A C 1
ATOM 713 O O . ALA A 1 98 ? 22.948 -2.344 -21.884 1.00 92.12 98 ALA A O 1
ATOM 714 N N . CYS A 1 99 ? 20.830 -3.030 -22.178 1.00 89.31 99 CYS A N 1
ATOM 715 C CA . CYS A 1 99 ? 21.136 -4.403 -21.808 1.00 89.31 99 CYS A CA 1
ATOM 716 C C . CYS A 1 99 ? 21.919 -5.115 -22.908 1.00 89.31 99 CYS A C 1
ATOM 718 O O . CYS A 1 99 ? 21.545 -5.113 -24.081 1.00 89.31 99 CYS A O 1
ATOM 720 N N . ILE A 1 100 ? 22.994 -5.785 -22.502 1.00 86.50 100 ILE A N 1
ATOM 721 C CA . ILE A 1 100 ? 23.730 -6.689 -23.377 1.00 86.50 100 ILE A CA 1
ATOM 722 C C . ILE A 1 100 ? 22.876 -7.951 -23.544 1.00 86.50 100 ILE A C 1
ATOM 724 O O . ILE A 1 100 ? 22.465 -8.530 -22.532 1.00 86.50 100 ILE A O 1
ATOM 728 N N . PRO A 1 101 ? 22.605 -8.414 -24.777 1.00 77.62 101 PRO A N 1
ATOM 729 C CA . PRO A 1 101 ? 21.933 -9.686 -24.971 1.00 77.62 101 PRO A CA 1
ATOM 730 C C . PRO A 1 101 ? 22.770 -10.778 -24.308 1.00 77.62 101 PRO A C 1
ATOM 732 O O . PRO A 1 101 ? 23.940 -10.965 -24.639 1.00 77.62 101 PRO A O 1
ATOM 735 N N . ILE A 1 102 ? 22.173 -11.488 -23.350 1.00 69.19 102 ILE A N 1
ATOM 736 C CA . ILE A 1 102 ? 22.783 -12.675 -22.754 1.00 69.19 102 ILE A CA 1
ATOM 737 C C . ILE A 1 102 ? 22.926 -13.734 -23.845 1.00 69.19 102 ILE A C 1
ATOM 739 O O . ILE A 1 102 ? 22.028 -14.538 -24.090 1.00 69.19 102 ILE A O 1
ATOM 743 N N . ILE A 1 103 ? 24.072 -13.733 -24.523 1.00 67.56 103 ILE A N 1
ATOM 744 C CA . ILE A 1 103 ? 24.475 -14.834 -25.383 1.00 67.56 103 ILE A CA 1
ATOM 745 C C . ILE A 1 103 ? 24.725 -16.001 -24.428 1.00 67.56 103 ILE A C 1
ATOM 747 O O . ILE A 1 103 ? 25.799 -16.109 -23.840 1.00 67.56 103 ILE A O 1
ATOM 751 N N . ARG A 1 104 ? 23.719 -16.856 -24.194 1.00 60.03 104 ARG A N 1
ATOM 752 C CA . ARG A 1 104 ? 23.994 -18.167 -23.599 1.00 60.03 104 ARG A CA 1
ATOM 753 C C . ARG A 1 104 ? 24.943 -18.853 -24.579 1.00 60.03 104 ARG A C 1
ATOM 755 O O . ARG A 1 104 ? 24.517 -19.083 -25.715 1.00 60.03 104 ARG A O 1
ATOM 762 N N . PRO A 1 105 ? 26.195 -19.177 -24.203 1.00 60.06 105 PRO A N 1
ATOM 763 C CA . PRO A 1 105 ? 26.952 -20.107 -25.018 1.00 60.06 105 PRO A CA 1
ATOM 764 C C . PRO A 1 105 ? 26.084 -21.366 -25.162 1.00 60.06 105 PRO A C 1
ATOM 766 O O . PRO A 1 105 ? 25.461 -21.774 -24.170 1.00 60.06 105 PRO A O 1
ATOM 769 N N . PRO A 1 106 ? 25.953 -21.945 -26.372 1.00 59.03 106 PRO A N 1
ATOM 770 C CA . PRO A 1 106 ? 25.283 -23.226 -26.516 1.00 59.03 106 PRO A CA 1
ATOM 771 C C . PRO A 1 106 ? 25.949 -24.163 -25.516 1.00 59.03 106 PRO A C 1
ATOM 773 O O . PRO A 1 106 ? 27.176 -24.251 -25.487 1.00 59.03 106 PRO A O 1
ATOM 776 N N . SER A 1 107 ? 25.133 -24.731 -24.625 1.00 61.72 107 SER A N 1
ATOM 777 C CA . SER A 1 107 ? 25.549 -25.568 -23.506 1.00 61.72 107 SER A CA 1
ATOM 778 C C . SER A 1 107 ? 26.788 -26.372 -23.871 1.00 61.72 107 SER A C 1
ATOM 780 O O . SER A 1 107 ? 26.756 -27.084 -24.875 1.00 61.72 107 SER A O 1
ATOM 782 N N . ALA A 1 108 ? 27.851 -26.243 -23.068 1.00 58.62 108 ALA A N 1
ATOM 783 C CA . ALA A 1 108 ? 28.980 -27.158 -23.102 1.00 58.62 108 ALA A CA 1
ATOM 784 C C . ALA A 1 108 ? 28.404 -28.578 -23.056 1.00 58.62 108 ALA A C 1
ATOM 786 O O . ALA A 1 108 ? 27.888 -29.031 -22.033 1.00 58.62 108 ALA A O 1
ATOM 787 N N . ARG A 1 109 ? 28.357 -29.209 -24.228 1.00 51.75 109 ARG A N 1
ATOM 788 C CA . ARG A 1 109 ? 28.006 -30.606 -24.387 1.00 51.75 109 ARG A CA 1
ATOM 789 C C . ARG A 1 109 ? 29.272 -31.352 -23.968 1.00 51.75 109 ARG A C 1
ATOM 791 O O . ARG A 1 109 ? 30.348 -30.997 -24.443 1.00 51.75 109 ARG A O 1
ATOM 798 N N . ILE A 1 110 ? 29.097 -32.248 -22.996 1.00 52.16 110 ILE A N 1
ATOM 799 C CA . ILE A 1 110 ? 30.103 -33.163 -22.434 1.00 52.16 110 ILE A CA 1
ATOM 800 C C . ILE A 1 110 ? 30.973 -33.749 -23.546 1.00 52.16 110 ILE A C 1
ATOM 802 O O . ILE A 1 110 ? 30.379 -34.132 -24.583 1.00 52.16 110 ILE A O 1
#

Foldseek 3Di:
DVVVCVVVVVVVVVPPPPCQDWEDDPNDTHGAQDWDDDPFPWTWGHGRHDIDTDDDDGFFQWAADPNDIDGAQDWADPDPDKIWGRNGNNDIDMDDDDDDPPPPPPPPDD

Radius of gyration: 29.41 Å; chains: 1; bounding box: 75×54×67 Å

Organism: Lymnaea stagnalis (NCBI:txid6523)

pLDDT: mean 84.73, std 14.64, range [49.06, 98.06]

InterPro domains:
  IPR001007 VWFC domain [PF00093] (23-64)
  IPR001007 VWFC domain [SM00215] (23-86)

Secondary structure (DSSP, 8-state):
-HHHHHHHHHHHHHTS----PPEEETTEEE-TT-EE--SSS--EEEETTEEEE--------EEEETTEEEETT-EEE-SSS-EEEEEETTEEEE----PPP--PPP----

Sequence (110 aa):
MEIIMMKLCCILAMMIPMVMSDCKLNGQVYKNGDMVPSQDCNICTCIGTGIACTEVFCPSVTCTINGVVYKKGARVPVDSCNTCTCMGLEKIVCTDMACIPIIRPPSARI